Protein AF-D3ZJ54-F1 (afdb_monomer)

Mean predicted aligned error: 16.45 Å

pLDDT: mean 77.22, std 11.95, range [44.47, 91.12]

Structure (mmCIF, N/CA/C/O backbone):
data_AF-D3ZJ54-F1
#
_entry.id   AF-D3ZJ54-F1
#
loop_
_atom_site.group_PDB
_atom_site.id
_atom_site.type_symbol
_atom_site.label_atom_id
_atom_site.label_alt_id
_atom_site.label_comp_id
_atom_site.label_asym_id
_atom_site.label_entity_id
_atom_site.label_seq_id
_atom_site.pdbx_PDB_ins_code
_atom_site.Cartn_x
_atom_site.Cartn_y
_atom_site.Cartn_z
_atom_site.occupancy
_atom_site.B_iso_or_equiv
_atom_site.auth_seq_id
_atom_site.auth_comp_id
_atom_site.auth_asym_id
_atom_site.auth_atom_id
_atom_site.pdbx_PDB_model_num
ATOM 1 N N . MET A 1 1 ? 32.227 6.059 11.167 1.00 63.06 1 MET A N 1
ATOM 2 C CA . MET A 1 1 ? 30.942 6.518 10.581 1.00 63.06 1 MET A CA 1
ATOM 3 C C . MET A 1 1 ? 31.096 7.820 9.792 1.00 63.06 1 MET A C 1
ATOM 5 O O . MET A 1 1 ? 30.804 7.790 8.604 1.00 63.06 1 MET A O 1
ATOM 9 N N . LEU A 1 2 ? 31.598 8.919 10.380 1.00 60.12 2 LEU A N 1
ATOM 10 C CA . LEU A 1 2 ? 31.745 10.217 9.684 1.00 60.12 2 LEU A CA 1
ATOM 11 C C . L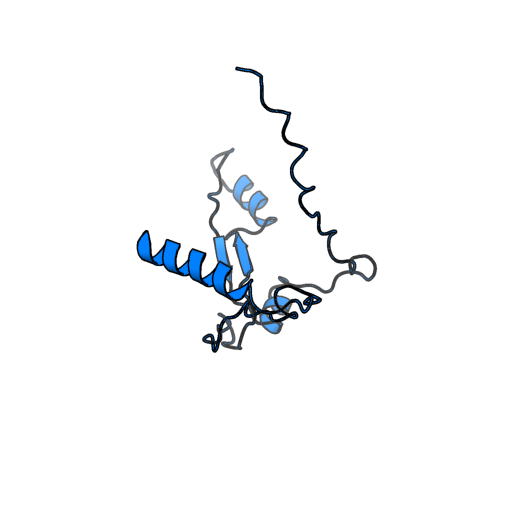EU A 1 2 ? 32.619 10.144 8.418 1.00 60.12 2 LEU A C 1
ATOM 13 O O . LEU A 1 2 ? 32.162 10.539 7.353 1.00 60.12 2 LEU A O 1
ATOM 17 N N . TYR A 1 3 ? 33.786 9.496 8.494 1.00 63.41 3 TYR A N 1
ATOM 18 C CA . TYR A 1 3 ? 34.668 9.292 7.333 1.00 63.41 3 TYR A CA 1
ATOM 19 C C . TYR A 1 3 ? 34.001 8.540 6.165 1.00 63.41 3 TYR A C 1
ATOM 21 O O . TYR A 1 3 ? 34.267 8.832 5.004 1.00 63.41 3 TYR A O 1
ATOM 29 N N . PHE A 1 4 ? 33.107 7.584 6.447 1.00 62.91 4 PHE A N 1
ATOM 30 C CA . PHE A 1 4 ? 32.416 6.812 5.407 1.00 62.91 4 PHE A CA 1
ATOM 31 C C . PHE A 1 4 ? 31.313 7.645 4.735 1.00 62.91 4 PHE A C 1
ATOM 33 O O . PHE A 1 4 ? 31.166 7.619 3.514 1.00 62.91 4 PHE A O 1
ATOM 40 N N . LEU A 1 5 ? 30.579 8.445 5.518 1.00 52.94 5 LEU A N 1
ATOM 41 C CA . LEU A 1 5 ? 29.605 9.406 4.996 1.00 52.94 5 LEU A CA 1
ATOM 42 C C . LEU A 1 5 ? 30.281 10.498 4.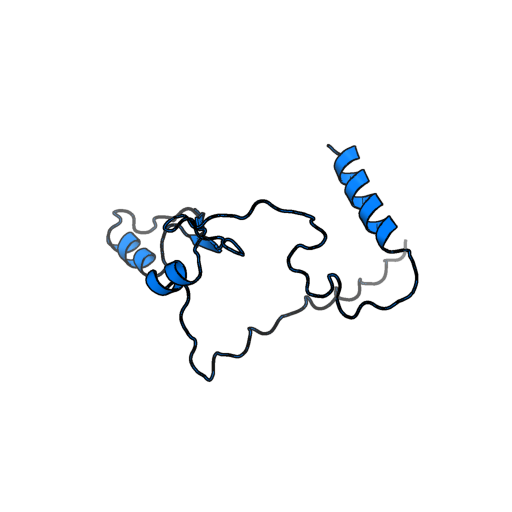157 1.00 52.94 5 LEU A C 1
ATOM 44 O O . LEU A 1 5 ? 29.837 10.747 3.036 1.00 52.94 5 LEU A O 1
ATOM 48 N N . GLU A 1 6 ? 31.385 11.077 4.629 1.00 57.53 6 GLU A N 1
ATOM 49 C CA . GLU A 1 6 ? 32.166 12.063 3.872 1.00 57.53 6 GLU A CA 1
ATOM 50 C C . GLU A 1 6 ? 32.745 11.474 2.586 1.00 57.53 6 GLU A C 1
ATOM 52 O O . GLU A 1 6 ? 32.626 12.092 1.530 1.00 57.53 6 GLU A O 1
ATOM 57 N N . TYR A 1 7 ? 33.284 10.250 2.623 1.00 55.19 7 TYR A N 1
ATOM 58 C CA . TYR A 1 7 ? 33.781 9.566 1.426 1.00 55.19 7 TYR A CA 1
ATOM 59 C C . TYR A 1 7 ? 32.670 9.350 0.387 1.00 55.19 7 TYR A C 1
ATOM 61 O O . TYR A 1 7 ? 32.899 9.531 -0.810 1.00 55.19 7 TYR A O 1
ATOM 69 N N . THR A 1 8 ? 31.438 9.035 0.811 1.00 53.47 8 THR A N 1
ATOM 70 C CA . THR A 1 8 ? 30.292 8.943 -0.116 1.00 53.47 8 THR A CA 1
ATOM 71 C C . THR A 1 8 ? 29.790 10.301 -0.612 1.00 53.47 8 THR A C 1
ATOM 73 O O . THR A 1 8 ? 29.325 10.383 -1.749 1.00 53.47 8 THR A O 1
ATOM 76 N N . PHE A 1 9 ? 29.896 11.370 0.187 1.00 52.53 9 PHE A N 1
ATOM 77 C CA . PHE A 1 9 ? 29.544 12.731 -0.231 1.00 52.53 9 PHE A CA 1
ATOM 78 C C . PHE A 1 9 ? 30.550 13.266 -1.261 1.00 52.53 9 PHE A C 1
ATOM 80 O O . PHE A 1 9 ? 30.159 13.675 -2.354 1.00 52.53 9 PHE A O 1
ATOM 87 N N . LYS A 1 10 ? 31.849 13.131 -0.971 1.00 50.41 10 LYS A N 1
ATOM 88 C CA . LYS A 1 10 ? 32.961 13.612 -1.804 1.00 50.41 10 LYS A CA 1
ATOM 89 C C . LYS A 1 10 ? 33.088 12.840 -3.127 1.00 50.41 10 LYS A C 1
ATOM 91 O O . LYS A 1 10 ? 33.295 13.446 -4.175 1.00 50.41 10 LYS A O 1
ATOM 96 N N . ASN A 1 11 ? 32.840 11.523 -3.135 1.00 48.97 11 ASN A N 1
ATOM 97 C CA . ASN A 1 11 ? 32.781 10.741 -4.385 1.00 48.97 11 ASN A CA 1
ATOM 98 C C . ASN A 1 11 ? 31.603 11.127 -5.297 1.00 48.97 11 ASN A C 1
ATOM 100 O O . ASN A 1 11 ? 31.685 10.985 -6.518 1.00 48.97 11 ASN A O 1
ATOM 104 N N . LYS A 1 12 ? 30.498 11.623 -4.727 1.00 50.62 12 LYS A N 1
ATOM 105 C CA . LYS A 1 12 ? 29.320 12.050 -5.493 1.00 50.62 12 LYS A CA 1
ATOM 106 C C . LYS A 1 12 ? 29.567 13.359 -6.243 1.00 50.62 12 LYS A C 1
ATOM 108 O O . LYS A 1 12 ? 29.036 13.524 -7.340 1.00 50.62 12 LYS A O 1
ATOM 113 N N . GLU A 1 13 ? 30.371 14.255 -5.670 1.00 44.47 13 GLU A N 1
ATOM 114 C CA . GLU A 1 13 ? 30.822 15.486 -6.329 1.00 44.47 13 GLU A CA 1
ATOM 115 C C . GLU A 1 13 ? 31.857 15.202 -7.425 1.00 44.47 13 GLU A C 1
ATOM 117 O O . GLU A 1 13 ? 31.758 15.783 -8.508 1.00 44.47 13 GLU A O 1
ATOM 122 N N . PHE A 1 14 ? 32.773 14.246 -7.208 1.00 44.66 14 PHE A N 1
ATOM 123 C CA . PHE A 1 14 ? 33.806 13.878 -8.189 1.00 44.66 14 PHE A CA 1
ATOM 124 C C . PHE A 1 14 ? 33.219 13.373 -9.522 1.00 44.66 14 PHE A C 1
ATOM 126 O O . PHE A 1 14 ? 33.718 13.708 -10.592 1.00 44.66 14 PHE A O 1
ATOM 133 N N . TRP A 1 15 ? 32.088 12.656 -9.493 1.00 47.12 15 TRP A N 1
ATOM 134 C CA . TRP A 1 15 ? 31.377 12.223 -10.710 1.00 47.12 15 TRP A CA 1
ATOM 135 C C . TRP A 1 15 ? 30.536 13.328 -11.381 1.00 47.12 15 TRP A C 1
ATOM 137 O O . TRP A 1 15 ? 29.871 13.061 -12.386 1.00 47.12 15 TRP A O 1
ATOM 147 N N . SER A 1 16 ? 30.532 14.558 -10.850 1.00 53.41 16 SER A N 1
ATOM 148 C CA . SER A 1 16 ? 29.821 15.698 -11.449 1.00 53.41 16 SER A CA 1
ATOM 149 C C . SER A 1 16 ? 30.701 16.613 -12.310 1.00 53.41 16 SER A C 1
ATOM 151 O O . SER A 1 16 ? 30.158 17.342 -13.134 1.00 53.41 16 SER A O 1
ATOM 153 N N . LEU A 1 17 ? 32.034 16.542 -12.185 1.00 53.50 17 LEU A N 1
ATOM 154 C CA . LEU A 1 17 ? 32.968 17.471 -12.847 1.00 53.50 17 LEU A CA 1
ATOM 155 C C . LEU A 1 17 ? 33.542 16.972 -14.190 1.00 53.50 17 LEU A C 1
ATOM 157 O O . LEU A 1 17 ? 34.416 17.613 -14.767 1.00 53.50 17 LEU A O 1
ATOM 161 N N . GLY A 1 18 ? 33.057 15.850 -14.728 1.00 55.97 18 GLY A N 1
ATOM 162 C CA . GLY A 1 18 ? 33.571 15.266 -15.972 1.00 55.97 18 GLY A CA 1
ATOM 163 C C . GLY A 1 18 ? 32.720 15.577 -17.208 1.00 55.97 18 GLY A C 1
ATOM 164 O O . GLY A 1 18 ? 31.738 14.883 -17.458 1.00 55.97 18 GLY A O 1
ATOM 165 N N . SER A 1 19 ? 33.170 16.533 -18.027 1.00 56.00 19 SER A N 1
ATOM 166 C CA . SER A 1 19 ? 32.729 16.848 -19.405 1.00 56.00 19 SER A CA 1
ATOM 167 C C . SER A 1 19 ? 31.296 17.386 -19.587 1.00 56.00 19 SER A C 1
ATOM 169 O O . SER A 1 19 ? 30.298 16.794 -19.182 1.00 56.00 19 SER A O 1
ATOM 171 N N . ASN A 1 20 ? 31.203 18.535 -20.253 1.00 61.66 20 ASN A N 1
ATOM 172 C CA . ASN A 1 20 ? 30.017 19.374 -20.412 1.00 61.66 20 ASN A CA 1
ATOM 173 C C . ASN A 1 20 ? 28.994 18.809 -21.430 1.00 61.66 20 ASN A C 1
ATOM 175 O O . ASN A 1 20 ? 28.608 19.491 -22.373 1.00 61.66 20 ASN A O 1
ATOM 179 N N . MET A 1 21 ? 28.561 17.552 -21.277 1.00 73.06 21 MET A N 1
ATOM 180 C CA . MET A 1 21 ? 27.422 16.997 -22.020 1.00 73.06 21 MET A CA 1
ATOM 181 C C . MET A 1 21 ? 26.180 16.998 -21.134 1.00 73.06 21 MET A C 1
ATOM 183 O O . MET A 1 21 ? 26.082 16.267 -20.143 1.00 73.06 21 MET A O 1
ATOM 187 N N . THR A 1 22 ? 25.199 17.820 -21.504 1.00 74.56 22 THR A N 1
ATOM 188 C CA . THR A 1 22 ? 23.928 17.899 -20.787 1.00 74.56 22 THR A CA 1
ATOM 189 C C . THR A 1 22 ? 23.192 16.563 -20.890 1.00 74.56 22 THR A C 1
ATOM 191 O O . THR A 1 22 ? 22.802 16.082 -21.953 1.00 74.56 22 THR A O 1
ATOM 194 N N . LYS A 1 23 ? 22.988 15.913 -19.745 1.00 71.62 23 LYS A N 1
ATOM 195 C CA . LYS A 1 23 ? 22.151 14.714 -19.676 1.00 71.62 23 LYS A CA 1
ATOM 196 C C . LYS A 1 23 ? 20.693 15.155 -19.636 1.00 71.62 23 LYS A C 1
ATOM 198 O O . LYS A 1 23 ? 20.294 15.859 -18.712 1.00 71.62 23 LYS A O 1
ATOM 203 N N . LYS A 1 24 ? 19.864 14.658 -20.565 1.00 79.75 24 LYS A N 1
ATOM 204 C CA . LYS A 1 24 ? 18.408 14.921 -20.589 1.00 79.75 24 LYS A CA 1
ATOM 205 C C . LYS A 1 24 ? 17.747 14.657 -19.226 1.00 79.75 24 LYS A C 1
ATOM 207 O O . LYS A 1 24 ? 16.759 15.307 -18.895 1.00 79.75 24 LYS A O 1
ATOM 212 N N . ARG A 1 25 ? 18.240 13.673 -18.447 1.00 78.31 25 ARG A N 1
ATOM 213 C CA . ARG A 1 25 ? 17.707 13.279 -17.123 1.00 78.31 25 ARG A CA 1
ATOM 214 C C . ARG A 1 25 ? 18.808 12.719 -16.208 1.00 78.31 25 ARG A C 1
ATOM 216 O O . ARG A 1 25 ? 19.587 11.882 -16.646 1.00 78.31 25 ARG A O 1
ATOM 223 N N . LYS A 1 26 ? 18.784 13.070 -14.912 1.00 78.75 26 LYS A N 1
ATOM 224 C CA . LYS A 1 26 ? 19.791 12.715 -13.875 1.00 78.75 26 LYS A CA 1
ATOM 225 C C . LYS A 1 26 ? 20.259 11.246 -13.854 1.00 78.75 26 LYS A C 1
ATOM 227 O O . LYS A 1 26 ? 21.419 10.999 -13.566 1.00 78.75 26 LYS A O 1
ATOM 232 N N . ASN A 1 27 ? 19.386 10.284 -14.169 1.00 79.56 27 ASN A N 1
ATOM 233 C CA . ASN A 1 27 ? 19.699 8.843 -14.171 1.00 79.56 27 ASN A CA 1
ATOM 234 C C . ASN A 1 27 ? 19.393 8.144 -15.514 1.00 79.56 27 ASN A C 1
ATOM 236 O O . ASN A 1 27 ? 19.238 6.926 -15.526 1.00 79.56 27 ASN A O 1
ATOM 240 N N . ASN A 1 28 ? 19.220 8.875 -16.625 1.00 79.50 28 ASN A N 1
ATOM 241 C CA . ASN A 1 28 ? 18.845 8.308 -17.939 1.00 79.50 28 ASN A CA 1
ATOM 242 C C . ASN A 1 28 ? 17.640 7.343 -17.887 1.00 79.50 28 ASN A C 1
ATOM 244 O O . ASN A 1 28 ? 17.624 6.310 -18.544 1.00 79.50 28 ASN A O 1
ATOM 248 N N . SER A 1 29 ? 16.642 7.645 -17.050 1.00 76.88 29 SER A N 1
ATOM 249 C CA . SER A 1 29 ? 15.471 6.781 -16.801 1.00 76.88 29 SER A CA 1
ATOM 250 C C . SER A 1 29 ? 15.770 5.415 -16.148 1.00 76.88 29 SER A C 1
ATOM 252 O O . SER A 1 29 ? 14.848 4.630 -15.936 1.00 76.88 29 SER A O 1
ATOM 254 N N . ARG A 1 30 ? 17.016 5.125 -15.743 1.00 81.81 30 ARG A N 1
ATOM 255 C CA . ARG A 1 30 ? 17.378 3.875 -15.056 1.00 81.81 30 ARG A CA 1
ATOM 256 C C . ARG A 1 30 ? 16.853 3.863 -13.617 1.00 81.81 30 ARG A C 1
ATOM 258 O O . ARG A 1 30 ? 17.276 4.658 -12.775 1.00 81.81 30 ARG A O 1
ATOM 265 N N . ALA A 1 31 ?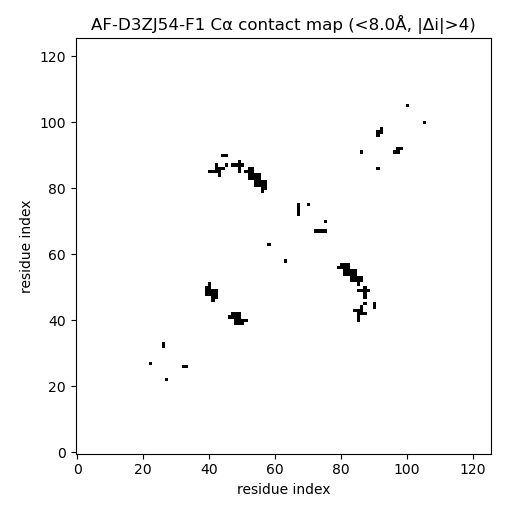 15.997 2.890 -13.298 1.00 78.12 31 ALA A N 1
ATOM 266 C CA . ALA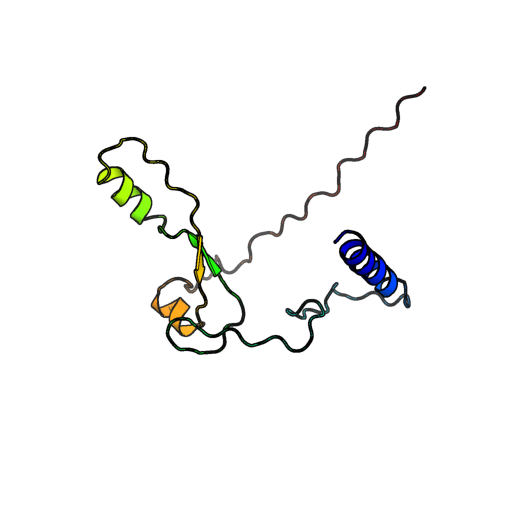 A 1 31 ? 15.397 2.737 -11.966 1.00 78.12 31 ALA A CA 1
ATOM 267 C C . ALA A 1 31 ? 16.415 2.415 -10.852 1.00 78.12 31 ALA A C 1
ATOM 269 O O . ALA A 1 31 ? 16.174 2.747 -9.694 1.00 78.12 31 ALA A O 1
ATOM 270 N N . LYS A 1 32 ? 17.564 1.818 -11.200 1.00 82.50 32 LYS A N 1
ATOM 271 C CA . LYS A 1 32 ? 18.611 1.403 -10.251 1.00 82.50 32 LYS A CA 1
ATOM 272 C C . LYS A 1 32 ? 19.435 2.553 -9.652 1.00 82.50 32 LYS A C 1
ATOM 274 O O . LYS A 1 32 ? 20.217 2.289 -8.756 1.00 82.50 32 LYS A O 1
ATOM 279 N N . LYS A 1 33 ? 19.307 3.804 -10.124 1.00 82.56 33 LYS A N 1
ATOM 280 C CA . LYS A 1 33 ? 20.033 4.977 -9.572 1.00 82.56 33 LYS A CA 1
ATOM 281 C C . LYS A 1 33 ? 21.557 4.764 -9.403 1.00 82.56 33 LYS A C 1
ATOM 283 O O . LYS A 1 33 ? 22.118 5.134 -8.381 1.00 82.56 33 LYS A O 1
ATOM 288 N N . GLY A 1 34 ? 22.213 4.143 -10.386 1.00 81.75 34 GLY A N 1
ATOM 289 C CA . GLY A 1 34 ? 23.657 3.857 -10.336 1.00 81.75 34 GLY A CA 1
ATOM 290 C C . GLY A 1 34 ? 24.048 2.544 -9.644 1.00 81.75 34 GLY A C 1
ATOM 291 O O . GLY A 1 34 ? 25.216 2.188 -9.661 1.00 81.75 34 GLY A O 1
ATOM 292 N N . LEU A 1 35 ? 23.096 1.779 -9.102 1.00 81.75 35 LEU A N 1
ATOM 293 C CA . LEU A 1 35 ? 23.375 0.459 -8.527 1.00 81.75 35 LEU A CA 1
ATOM 294 C C . LEU A 1 35 ? 23.641 -0.591 -9.623 1.00 81.75 35 LEU A C 1
ATOM 296 O O . LEU A 1 35 ? 22.992 -0.573 -10.681 1.00 81.75 35 LEU A O 1
ATOM 300 N N . GLY A 1 36 ? 24.566 -1.518 -9.351 1.00 86.75 36 GLY A N 1
ATOM 301 C CA . GLY A 1 36 ? 24.938 -2.650 -10.210 1.00 86.75 36 GLY A CA 1
ATOM 302 C C . GLY A 1 36 ? 23.899 -3.783 -10.244 1.00 86.75 36 GLY A C 1
ATOM 303 O O . GLY A 1 36 ? 22.699 -3.560 -10.467 1.00 86.75 36 GLY A O 1
ATOM 304 N N . HIS A 1 37 ? 24.348 -5.027 -10.068 1.00 86.19 37 HIS A N 1
ATOM 305 C CA . HIS A 1 37 ? 23.442 -6.147 -9.818 1.00 86.19 37 HIS A CA 1
ATOM 306 C C . HIS A 1 37 ? 22.861 -6.005 -8.404 1.00 86.19 37 HIS A C 1
ATOM 308 O O . HIS A 1 37 ? 23.595 -5.850 -7.438 1.00 86.19 37 HIS A O 1
ATOM 314 N N . VAL A 1 38 ? 21.535 -6.049 -8.282 1.00 82.38 38 VAL A N 1
ATOM 315 C CA . VAL A 1 38 ? 20.825 -6.057 -6.993 1.00 82.38 38 VAL A CA 1
ATOM 316 C C . VAL A 1 38 ? 20.063 -7.373 -6.917 1.00 82.38 38 VAL A C 1
ATOM 318 O O . VAL A 1 38 ? 19.526 -7.800 -7.942 1.00 82.38 38 VAL A O 1
ATOM 321 N N . GLN A 1 39 ? 20.054 -8.034 -5.759 1.00 81.38 39 GLN A N 1
ATOM 322 C CA . GLN A 1 39 ? 19.300 -9.275 -5.580 1.00 81.38 39 GLN A CA 1
ATOM 323 C C . GLN A 1 39 ? 17.811 -9.033 -5.882 1.00 81.38 39 GLN A C 1
ATOM 325 O O . GLN A 1 39 ? 17.245 -8.043 -5.403 1.00 81.38 39 GLN A O 1
ATOM 330 N N . PRO A 1 40 ? 17.173 -9.885 -6.705 1.00 84.00 40 PRO A N 1
ATOM 331 C CA . PRO A 1 40 ? 15.763 -9.728 -7.011 1.00 84.00 40 PRO A CA 1
ATOM 332 C C . PRO A 1 40 ? 14.938 -10.017 -5.761 1.00 84.00 40 PRO A C 1
ATOM 334 O O . PRO A 1 40 ? 15.083 -11.057 -5.122 1.00 84.00 40 PRO A O 1
ATOM 337 N N . ILE A 1 41 ? 14.037 -9.098 -5.437 1.00 86.62 41 ILE A N 1
ATOM 338 C CA . ILE A 1 41 ? 13.093 -9.283 -4.343 1.00 86.62 41 ILE A CA 1
ATOM 339 C C . ILE A 1 41 ? 11.965 -10.189 -4.833 1.00 86.62 41 ILE A C 1
ATOM 341 O O . ILE A 1 41 ? 11.453 -10.005 -5.941 1.00 86.62 41 ILE A O 1
ATOM 345 N N . ARG A 1 42 ? 11.582 -11.171 -4.016 1.00 87.81 42 ARG A N 1
ATOM 346 C CA . ARG A 1 42 ? 10.512 -12.119 -4.333 1.00 87.81 42 ARG A CA 1
ATOM 347 C C . ARG A 1 42 ? 9.187 -11.687 -3.711 1.00 87.81 42 ARG A C 1
ATOM 349 O O . ARG A 1 42 ? 9.160 -11.048 -2.662 1.00 87.81 42 ARG A O 1
ATOM 356 N N . CYS A 1 43 ? 8.088 -12.024 -4.377 1.00 90.81 43 CYS A N 1
ATOM 357 C CA . CYS A 1 43 ? 6.747 -11.809 -3.853 1.00 90.81 43 CYS A CA 1
ATOM 358 C C . CYS A 1 43 ? 6.497 -12.705 -2.635 1.00 90.81 43 CYS A C 1
ATOM 360 O O . CYS A 1 43 ? 6.877 -13.873 -2.666 1.00 90.81 43 CYS A O 1
ATOM 362 N N . THR A 1 44 ? 5.810 -12.186 -1.614 1.00 86.75 44 THR A N 1
ATOM 363 C CA . THR A 1 44 ? 5.459 -12.937 -0.393 1.00 86.75 44 THR A CA 1
ATOM 364 C C . THR A 1 44 ? 4.584 -14.160 -0.663 1.00 86.75 44 THR A C 1
ATOM 366 O O . THR A 1 44 ? 4.682 -15.137 0.064 1.00 86.75 44 THR A O 1
ATOM 369 N N . ASN A 1 45 ? 3.753 -14.122 -1.710 1.00 87.12 45 ASN A N 1
ATOM 370 C CA . ASN A 1 45 ? 2.749 -15.161 -1.954 1.00 87.12 45 ASN A CA 1
ATOM 371 C C . ASN A 1 45 ? 3.191 -16.147 -3.046 1.00 87.12 45 ASN A C 1
ATOM 373 O O . ASN A 1 45 ? 3.068 -17.352 -2.882 1.00 87.12 45 ASN A O 1
ATOM 377 N N . CYS A 1 46 ? 3.707 -15.638 -4.172 1.00 90.75 46 CYS A N 1
ATOM 378 C CA . CYS A 1 46 ? 4.002 -16.455 -5.359 1.00 90.75 46 CYS A CA 1
ATOM 379 C C . CYS A 1 46 ? 5.500 -16.588 -5.675 1.00 90.75 46 CYS A C 1
ATOM 381 O O . CYS A 1 46 ? 5.844 -17.129 -6.721 1.00 90.75 46 CYS A O 1
ATOM 383 N N . ALA A 1 47 ? 6.395 -16.004 -4.868 1.00 86.81 47 ALA A N 1
ATOM 384 C CA . ALA A 1 47 ? 7.848 -15.985 -5.097 1.00 86.81 47 ALA A CA 1
ATOM 385 C C . ALA A 1 47 ? 8.327 -15.411 -6.459 1.00 86.81 47 ALA A C 1
ATOM 387 O O . ALA A 1 47 ? 9.508 -15.499 -6.813 1.00 86.81 47 ALA A O 1
ATOM 388 N N . GLN A 1 48 ? 7.449 -14.760 -7.228 1.00 88.06 48 GLN A N 1
ATOM 389 C CA . GLN A 1 48 ? 7.815 -14.068 -8.468 1.00 88.06 48 GLN A CA 1
ATOM 390 C C . GLN A 1 48 ? 8.697 -12.844 -8.189 1.00 88.06 48 GLN A C 1
ATOM 392 O O . GLN A 1 48 ? 8.605 -12.238 -7.123 1.00 88.06 48 GLN A O 1
ATOM 397 N N . CYS A 1 49 ? 9.538 -12.456 -9.150 1.00 87.00 49 CYS A N 1
ATOM 398 C CA . CYS A 1 49 ? 10.364 -11.253 -9.038 1.00 87.00 49 CYS A CA 1
ATOM 399 C C . CYS A 1 49 ? 9.494 -9.984 -9.011 1.00 87.00 49 CYS A C 1
ATOM 401 O O . CYS A 1 49 ? 8.661 -9.773 -9.890 1.00 87.00 49 CYS A O 1
ATOM 403 N N . VAL A 1 50 ? 9.722 -9.117 -8.024 1.00 86.19 50 VAL A N 1
ATOM 404 C CA . VAL A 1 50 ? 8.962 -7.879 -7.807 1.00 86.19 50 VAL A CA 1
ATOM 405 C C . VAL A 1 50 ? 9.861 -6.661 -8.038 1.00 86.19 50 VAL A C 1
ATOM 407 O O . VAL A 1 50 ? 10.974 -6.615 -7.511 1.00 86.19 50 VAL A O 1
ATOM 410 N N . PRO A 1 51 ? 9.407 -5.636 -8.788 1.00 75.19 51 PRO A N 1
ATOM 411 C CA . PRO A 1 51 ? 10.247 -4.485 -9.106 1.00 75.19 51 PRO A CA 1
ATOM 412 C C . PRO A 1 51 ? 10.463 -3.535 -7.918 1.00 75.19 51 PRO A C 1
ATOM 414 O O . PRO A 1 51 ? 11.530 -2.927 -7.826 1.00 75.19 51 PRO A O 1
ATOM 417 N N . LYS A 1 52 ? 9.455 -3.345 -7.046 1.00 75.75 52 LYS A N 1
ATOM 418 C CA . LYS A 1 52 ? 9.463 -2.379 -5.926 1.00 75.75 52 LYS A CA 1
ATOM 419 C C . LYS A 1 52 ? 8.524 -2.818 -4.796 1.00 75.75 52 LYS A C 1
ATOM 421 O O . LYS A 1 52 ? 7.498 -3.433 -5.058 1.00 75.75 52 LYS A O 1
ATOM 426 N N . PHE A 1 53 ? 8.863 -2.472 -3.556 1.00 80.19 53 PHE A N 1
ATOM 427 C CA . PHE A 1 53 ? 8.003 -2.682 -2.388 1.00 80.19 53 PHE A CA 1
ATOM 428 C C . PHE A 1 53 ? 6.972 -1.562 -2.240 1.00 80.19 53 PHE A C 1
ATOM 430 O O . PHE A 1 53 ? 7.216 -0.428 -2.657 1.00 80.19 53 PHE A O 1
ATOM 437 N N . ILE A 1 54 ? 5.843 -1.882 -1.612 1.00 82.81 54 ILE A N 1
ATOM 438 C CA . ILE A 1 54 ? 4.830 -0.907 -1.211 1.00 82.81 54 ILE A CA 1
ATOM 439 C C . ILE A 1 54 ? 4.794 -0.903 0.316 1.00 82.81 54 ILE A C 1
ATOM 441 O O . ILE A 1 54 ? 4.733 -1.961 0.941 1.00 82.81 54 ILE A O 1
ATOM 445 N N . ILE A 1 55 ? 4.851 0.286 0.913 1.00 85.56 55 ILE A N 1
ATOM 446 C CA . ILE A 1 55 ? 4.631 0.464 2.348 1.00 85.56 55 ILE A CA 1
ATOM 447 C C . ILE A 1 55 ? 3.159 0.810 2.532 1.00 85.56 55 ILE A C 1
ATOM 449 O O . ILE A 1 55 ? 2.665 1.747 1.905 1.00 85.56 55 ILE A O 1
ATOM 453 N N . ARG A 1 56 ? 2.463 0.038 3.363 1.00 82.31 56 ARG A N 1
ATOM 454 C CA . ARG A 1 56 ? 1.067 0.288 3.739 1.00 82.31 56 ARG A CA 1
ATOM 455 C C . ARG A 1 56 ? 0.947 0.256 5.250 1.00 82.31 56 ARG A C 1
ATOM 457 O O . ARG A 1 56 ? 1.769 -0.373 5.911 1.00 82.31 56 ARG A O 1
ATOM 464 N N . ASN A 1 57 ? -0.070 0.917 5.779 1.00 83.62 57 ASN A N 1
ATOM 465 C CA . ASN A 1 57 ? -0.460 0.712 7.169 1.00 83.62 57 ASN A CA 1
ATOM 466 C C . ASN A 1 57 ? -0.911 -0.745 7.356 1.00 83.62 57 ASN A C 1
ATOM 468 O O . ASN A 1 57 ? -1.388 -1.360 6.400 1.00 83.62 57 ASN A O 1
ATOM 472 N N . ILE A 1 58 ? -0.755 -1.289 8.568 1.00 86.44 58 ILE A N 1
ATOM 473 C CA . ILE A 1 58 ? -1.302 -2.616 8.914 1.00 86.44 58 ILE A CA 1
ATOM 474 C C . ILE A 1 58 ? -2.823 -2.632 8.720 1.00 86.44 58 ILE A C 1
ATOM 476 O O . ILE A 1 58 ? -3.376 -3.607 8.224 1.00 86.44 58 ILE A O 1
ATOM 480 N N . ILE A 1 59 ? -3.482 -1.534 9.088 1.00 86.81 59 ILE A N 1
ATOM 481 C CA . ILE A 1 59 ? -4.934 -1.383 9.028 1.00 86.81 59 ILE A CA 1
ATOM 482 C C . ILE A 1 59 ? -5.309 -0.575 7.785 1.00 86.81 59 ILE A C 1
ATOM 484 O O . ILE A 1 59 ? -4.727 0.480 7.510 1.00 86.81 59 ILE A O 1
ATOM 488 N N . GLU A 1 60 ? -6.274 -1.084 7.021 1.00 85.31 60 GLU A N 1
ATOM 489 C CA . GLU A 1 60 ? -6.850 -0.382 5.874 1.00 85.31 60 GLU A CA 1
ATOM 490 C C . GLU A 1 60 ? -7.832 0.705 6.335 1.00 85.31 60 GLU A C 1
ATOM 492 O O . GLU A 1 60 ? -8.472 0.574 7.372 1.00 85.31 60 GLU A O 1
ATOM 497 N N . ALA A 1 61 ? -7.983 1.778 5.551 1.00 84.06 61 ALA A N 1
ATOM 498 C CA . ALA A 1 61 ? -8.829 2.924 5.900 1.00 84.06 61 ALA A CA 1
ATOM 499 C C . ALA A 1 61 ? -10.296 2.558 6.197 1.00 84.06 61 ALA A C 1
ATOM 501 O O . ALA A 1 61 ? -10.923 3.223 7.015 1.00 84.06 61 ALA A O 1
ATOM 502 N N . ALA A 1 62 ? -10.829 1.509 5.560 1.00 84.25 62 ALA A N 1
ATOM 503 C CA . ALA A 1 62 ? -12.174 1.009 5.845 1.00 84.25 62 ALA A CA 1
ATOM 504 C C . ALA A 1 62 ? -12.273 0.429 7.266 1.00 84.25 62 ALA A C 1
ATOM 506 O O . ALA A 1 62 ? -13.156 0.816 8.023 1.00 84.25 62 ALA A O 1
ATOM 507 N N . ALA A 1 63 ? -11.292 -0.388 7.656 1.00 87.38 63 ALA A N 1
ATOM 508 C CA . ALA A 1 63 ? -11.248 -1.049 8.958 1.00 87.38 63 ALA A CA 1
ATOM 509 C C . ALA A 1 63 ? -10.957 -0.092 10.128 1.00 87.38 63 ALA A C 1
ATOM 511 O O . ALA A 1 63 ? -11.148 -0.464 11.280 1.00 87.38 63 ALA A O 1
ATOM 512 N N . VAL A 1 64 ? -10.503 1.142 9.866 1.00 88.31 64 VAL A N 1
ATOM 513 C CA . VAL A 1 64 ? -10.300 2.143 10.930 1.00 88.31 64 VAL A CA 1
ATOM 514 C C . VAL A 1 64 ? -11.614 2.444 11.656 1.00 88.31 64 VAL A C 1
ATOM 516 O O . VAL A 1 64 ? -11.593 2.584 12.874 1.00 88.31 64 VAL A O 1
ATOM 519 N N . ARG A 1 65 ? -12.739 2.509 10.925 1.00 84.81 65 ARG A N 1
ATOM 520 C CA . ARG A 1 65 ? -14.066 2.779 11.505 1.00 84.81 65 ARG A CA 1
ATOM 521 C C . ARG A 1 65 ? -14.575 1.591 12.317 1.00 84.81 65 ARG A C 1
ATOM 523 O O . ARG A 1 65 ? -14.955 1.769 13.469 1.00 84.81 65 ARG A O 1
ATOM 530 N N . ASP A 1 66 ? -14.456 0.390 11.758 1.00 88.00 66 ASP A N 1
ATOM 531 C CA . ASP A 1 66 ? -14.860 -0.849 12.433 1.00 88.00 66 ASP A CA 1
ATOM 532 C C . ASP A 1 66 ? -14.094 -1.043 13.752 1.00 88.00 66 ASP A C 1
ATOM 534 O O . ASP A 1 66 ? -14.664 -1.425 14.769 1.00 88.00 66 ASP A O 1
ATOM 538 N N . ILE A 1 67 ? -12.793 -0.729 13.759 1.00 86.62 67 ILE A N 1
ATOM 539 C CA . ILE A 1 67 ? -11.966 -0.813 14.968 1.00 86.62 67 ILE A CA 1
ATOM 540 C C . ILE A 1 67 ? -12.378 0.240 15.998 1.00 86.62 67 ILE A C 1
ATOM 542 O O . ILE A 1 67 ? -12.409 -0.083 17.181 1.00 86.62 67 ILE A O 1
ATOM 546 N N . SER A 1 68 ? -12.689 1.472 15.577 1.00 85.31 68 SER A N 1
ATOM 547 C CA . SER A 1 68 ? -13.138 2.512 16.511 1.00 85.31 68 SER A CA 1
ATOM 548 C C . SER A 1 68 ? -14.503 2.207 17.130 1.00 85.31 68 SER A C 1
ATOM 550 O O . SER A 1 68 ? -14.705 2.497 18.302 1.00 85.31 68 SER A O 1
ATOM 552 N N . GLU A 1 69 ? -15.418 1.589 16.381 1.00 86.94 69 GLU A N 1
ATOM 553 C CA . GLU A 1 69 ? -16.736 1.187 16.894 1.00 86.94 69 GLU A CA 1
ATOM 554 C C . GLU A 1 69 ? -16.647 -0.039 17.814 1.00 86.94 69 GLU A C 1
ATOM 556 O O . GLU A 1 69 ? -17.380 -0.136 18.795 1.00 86.94 69 GLU A O 1
ATOM 561 N N . ALA A 1 70 ? -15.734 -0.973 17.524 1.00 88.31 70 ALA A N 1
ATOM 562 C CA . ALA A 1 70 ? -15.512 -2.160 18.349 1.00 88.31 70 ALA A CA 1
ATOM 563 C C . ALA A 1 70 ? -14.630 -1.901 19.585 1.00 88.31 70 ALA A C 1
ATOM 565 O O . ALA A 1 70 ? -14.563 -2.747 20.482 1.00 88.31 70 ALA A O 1
ATOM 566 N N . SER A 1 71 ? -13.902 -0.782 19.641 1.00 85.56 71 SER A N 1
ATOM 567 C CA . SER A 1 71 ? -13.025 -0.473 20.769 1.00 85.56 71 SER A CA 1
ATOM 568 C C . SER A 1 71 ? -13.805 0.049 21.974 1.00 85.56 71 SER A C 1
ATOM 570 O O . SER A 1 71 ? -14.655 0.917 21.844 1.00 85.56 71 SER A O 1
ATOM 572 N N . VAL A 1 72 ? -13.446 -0.424 23.172 1.00 88.19 72 VAL A N 1
ATOM 573 C CA . VAL A 1 72 ? -14.008 0.063 24.451 1.00 88.19 72 VAL A CA 1
ATOM 574 C C . VAL A 1 72 ? -13.628 1.526 24.728 1.00 88.19 72 VAL A C 1
ATOM 576 O O . VAL A 1 72 ? -14.294 2.209 25.498 1.00 88.19 72 VAL A O 1
ATOM 579 N N . PHE A 1 73 ? -12.540 2.008 24.123 1.00 84.56 73 PHE A N 1
ATOM 580 C CA . PHE A 1 73 ? -12.063 3.379 24.277 1.00 84.56 73 PHE A CA 1
ATOM 581 C C . PHE A 1 73 ? -12.539 4.251 23.112 1.00 84.56 73 PHE A C 1
ATOM 583 O O . PHE A 1 73 ? -12.187 3.966 21.971 1.00 84.56 73 PHE A O 1
ATOM 590 N N . ASP A 1 74 ? -13.200 5.374 23.410 1.00 78.69 74 ASP A N 1
ATOM 591 C CA . ASP A 1 74 ? -13.682 6.335 22.398 1.00 78.69 74 ASP A CA 1
ATOM 592 C C . ASP A 1 74 ? -12.557 6.920 21.518 1.00 78.69 74 ASP A C 1
ATOM 594 O O . ASP A 1 74 ? -12.788 7.363 20.394 1.00 78.69 74 ASP A O 1
ATOM 598 N N . ALA A 1 75 ? -11.317 6.934 22.024 1.00 78.62 75 ALA A N 1
ATOM 599 C CA . ALA A 1 75 ? -10.154 7.508 21.352 1.00 78.62 75 ALA A CA 1
ATOM 600 C C . ALA A 1 75 ? -8.943 6.558 21.371 1.00 78.62 75 ALA A C 1
ATOM 602 O O . ALA A 1 75 ? -7.887 6.883 21.920 1.00 78.62 75 ALA A O 1
ATOM 603 N N . TYR A 1 76 ? -9.059 5.369 20.770 1.00 75.50 76 TYR A N 1
ATOM 604 C CA . TYR A 1 76 ? -7.881 4.524 20.558 1.00 75.50 76 TYR A CA 1
ATOM 605 C C . TYR A 1 76 ? -6.963 5.119 19.475 1.00 75.50 76 TYR A C 1
ATOM 607 O O . TYR A 1 76 ? -7.291 5.154 18.287 1.00 75.50 76 TYR A O 1
ATOM 615 N N . VAL A 1 77 ? -5.773 5.578 19.877 1.00 77.88 77 VAL A N 1
ATOM 616 C CA . VAL A 1 77 ? -4.762 6.080 18.938 1.00 77.88 77 VAL A CA 1
ATOM 617 C C . VAL A 1 77 ? -4.051 4.900 18.286 1.00 77.88 77 VAL A C 1
ATOM 619 O O . VAL A 1 77 ? -3.146 4.297 18.860 1.00 77.88 77 VAL A O 1
ATOM 622 N N . LEU A 1 78 ? -4.435 4.602 17.047 1.00 80.50 78 LEU A N 1
ATOM 623 C CA . LEU A 1 78 ? -3.756 3.611 16.221 1.00 80.50 78 LEU A CA 1
ATOM 624 C C . LEU A 1 78 ? -2.282 4.007 16.005 1.00 80.50 78 LEU A C 1
ATOM 626 O O . LEU A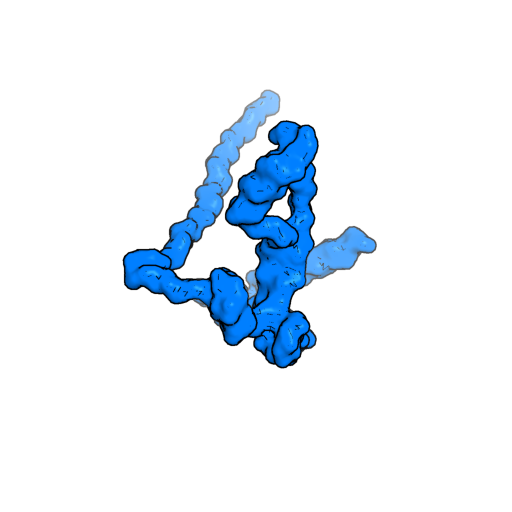 1 78 ? -2.014 5.047 15.388 1.00 80.50 78 LEU A O 1
ATOM 630 N N . PRO A 1 79 ? -1.302 3.200 16.462 1.00 81.81 79 PRO A N 1
ATOM 631 C CA . PRO A 1 79 ? 0.096 3.484 16.189 1.00 81.81 79 PRO A CA 1
ATOM 632 C C . PRO A 1 79 ? 0.343 3.423 14.678 1.00 81.81 79 PRO A C 1
ATOM 634 O O . PRO A 1 79 ? -0.236 2.603 13.963 1.00 81.81 79 PRO A O 1
ATOM 637 N N . LYS A 1 80 ? 1.237 4.283 14.179 1.00 80.62 80 LYS A N 1
ATOM 638 C CA . LYS A 1 80 ? 1.659 4.309 12.768 1.00 80.62 80 LYS A CA 1
ATOM 639 C C . LYS A 1 80 ? 2.533 3.089 12.455 1.00 80.62 80 LYS A C 1
ATOM 641 O O . LYS A 1 80 ? 3.743 3.206 12.275 1.00 80.62 80 LYS A O 1
ATOM 646 N N . LEU A 1 81 ? 1.927 1.906 12.446 1.00 84.75 81 LEU A N 1
ATOM 647 C CA . LEU A 1 81 ? 2.583 0.657 12.103 1.00 84.75 81 LEU A CA 1
ATOM 648 C C . LEU A 1 81 ? 2.425 0.393 10.611 1.00 84.75 81 LEU A C 1
ATOM 650 O O . LEU A 1 81 ? 1.318 0.373 10.067 1.00 84.75 81 LEU A O 1
ATOM 654 N N . PHE A 1 82 ? 3.560 0.167 9.961 1.00 86.94 82 PHE A N 1
ATOM 655 C CA . PHE A 1 82 ? 3.634 -0.064 8.531 1.00 86.94 82 PHE A CA 1
ATOM 656 C C . PHE A 1 82 ? 4.112 -1.482 8.233 1.00 86.94 82 PHE A C 1
ATOM 658 O O . PHE A 1 82 ? 5.108 -1.938 8.794 1.00 86.94 82 PHE A O 1
ATOM 665 N N . VAL A 1 83 ? 3.465 -2.141 7.274 1.00 87.38 83 VAL A N 1
ATOM 666 C CA . VAL A 1 83 ? 3.943 -3.391 6.679 1.00 87.38 83 VAL A CA 1
ATOM 667 C C . VAL A 1 83 ? 4.662 -3.080 5.374 1.00 87.38 83 VAL A C 1
ATOM 669 O O . VAL A 1 83 ? 4.176 -2.318 4.532 1.00 87.38 83 VAL A O 1
ATOM 672 N N . LYS A 1 84 ? 5.825 -3.707 5.181 1.00 86.25 84 LYS A N 1
ATOM 673 C CA . LYS A 1 84 ? 6.513 -3.735 3.888 1.00 86.25 84 LYS A CA 1
ATOM 674 C C . LYS A 1 84 ? 5.995 -4.930 3.097 1.00 86.25 84 LYS A C 1
ATOM 676 O O . LYS A 1 84 ? 6.329 -6.066 3.413 1.00 86.25 84 LYS A O 1
ATOM 681 N N . LEU A 1 85 ? 5.190 -4.673 2.071 1.00 86.19 85 LEU A N 1
ATOM 682 C CA . LEU A 1 85 ? 4.628 -5.722 1.225 1.00 86.19 85 LEU A CA 1
ATOM 683 C C . LEU A 1 85 ? 5.379 -5.797 -0.107 1.00 86.19 85 LEU A C 1
ATOM 685 O O . LEU A 1 85 ? 5.627 -4.784 -0.773 1.00 86.19 85 LEU A O 1
ATOM 689 N N . HIS A 1 86 ? 5.708 -7.026 -0.505 1.00 89.19 86 HIS A N 1
ATOM 690 C CA . HIS A 1 86 ? 6.306 -7.352 -1.795 1.00 89.19 86 HIS A CA 1
ATOM 691 C C . HIS A 1 86 ? 5.290 -8.132 -2.629 1.00 89.19 86 HIS A C 1
ATOM 693 O O . HIS A 1 86 ? 5.214 -9.356 -2.553 1.00 89.19 86 HIS A O 1
ATOM 699 N N . TYR A 1 87 ? 4.502 -7.428 -3.439 1.00 89.25 87 TYR A N 1
ATOM 700 C CA . TYR A 1 87 ? 3.547 -8.058 -4.349 1.00 89.25 87 TYR A CA 1
ATOM 701 C C . TYR A 1 87 ? 4.049 -8.033 -5.7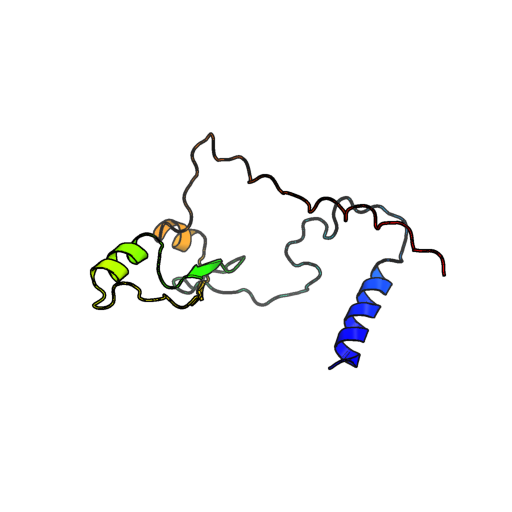85 1.00 89.25 87 TYR A C 1
ATOM 703 O O . TYR A 1 87 ? 4.497 -6.997 -6.274 1.00 89.25 87 TYR A O 1
ATOM 711 N N . CYS A 1 88 ? 3.932 -9.161 -6.486 1.00 89.44 88 CYS A N 1
ATOM 712 C CA . CYS A 1 88 ? 3.970 -9.150 -7.943 1.00 89.44 88 CYS A CA 1
ATOM 713 C C . CYS A 1 88 ? 2.683 -8.523 -8.498 1.00 89.44 88 CYS A C 1
ATOM 715 O O . CYS A 1 88 ? 1.704 -8.323 -7.776 1.00 89.44 88 CYS A O 1
ATOM 717 N N . VAL A 1 89 ? 2.691 -8.206 -9.794 1.00 86.00 89 VAL A N 1
ATOM 718 C CA . VAL A 1 89 ? 1.563 -7.538 -10.462 1.00 86.00 89 VAL A CA 1
ATOM 719 C C . VAL A 1 89 ? 0.277 -8.363 -10.335 1.00 86.00 89 VAL A C 1
ATOM 721 O O . VAL A 1 89 ? -0.771 -7.805 -10.030 1.00 86.00 89 VAL A O 1
ATOM 724 N N . SER A 1 90 ? 0.358 -9.691 -10.469 1.00 88.56 90 SER A N 1
ATOM 725 C CA . SER A 1 90 ? -0.795 -10.588 -10.320 1.00 88.56 90 SER A CA 1
ATOM 726 C C . SER A 1 90 ? -1.364 -10.581 -8.897 1.00 88.56 90 SER A C 1
ATOM 728 O O . SER A 1 90 ? -2.560 -10.352 -8.723 1.00 88.56 90 SER A O 1
ATOM 730 N N . CYS A 1 91 ? -0.522 -10.731 -7.870 1.00 91.12 91 CYS A N 1
ATOM 731 C CA . CYS A 1 91 ? -0.956 -10.653 -6.469 1.00 91.12 91 CYS A CA 1
ATOM 732 C C . CYS A 1 91 ? -1.559 -9.291 -6.112 1.00 91.12 91 CYS A C 1
ATOM 734 O O . CYS A 1 91 ? -2.513 -9.222 -5.337 1.00 91.12 91 CYS A O 1
ATOM 736 N N . ALA A 1 92 ? -1.019 -8.205 -6.673 1.00 88.44 92 ALA A N 1
ATOM 737 C CA . ALA A 1 92 ? -1.517 -6.855 -6.426 1.00 88.44 92 ALA A CA 1
ATOM 738 C C . ALA A 1 92 ? -2.907 -6.622 -7.045 1.00 88.44 92 ALA A C 1
ATOM 740 O O . ALA A 1 92 ? -3.737 -5.933 -6.452 1.00 88.44 92 ALA A O 1
ATOM 741 N N . ILE A 1 93 ? -3.184 -7.219 -8.208 1.00 89.62 93 ILE A N 1
ATOM 742 C CA . ILE A 1 93 ? -4.517 -7.187 -8.823 1.00 89.62 93 ILE A CA 1
ATOM 743 C C . ILE A 1 93 ? -5.494 -8.046 -8.007 1.00 89.62 93 ILE A C 1
ATOM 745 O O . ILE A 1 93 ? -6.590 -7.585 -7.696 1.00 89.62 93 ILE A O 1
ATOM 749 N N . HIS A 1 94 ? -5.087 -9.250 -7.588 1.00 90.06 94 HIS A N 1
ATOM 750 C CA . HIS A 1 94 ? -5.955 -10.170 -6.842 1.00 90.06 94 HIS A CA 1
ATOM 751 C C . HIS A 1 94 ? -6.370 -9.617 -5.466 1.00 90.06 94 HIS A C 1
ATOM 753 O O . HIS A 1 94 ? -7.534 -9.684 -5.086 1.00 90.06 94 HIS A O 1
ATOM 759 N N . SER A 1 95 ? -5.437 -8.974 -4.756 1.00 86.25 95 SER A N 1
ATOM 760 C CA . SER A 1 95 ? -5.692 -8.294 -3.474 1.00 86.25 95 SER A CA 1
ATOM 761 C C . SER A 1 95 ? -6.327 -6.902 -3.623 1.00 86.25 95 SER A C 1
ATOM 763 O O . SER A 1 95 ? -6.453 -6.174 -2.642 1.00 86.25 95 SER A O 1
ATOM 765 N N . LYS A 1 96 ? -6.719 -6.498 -4.844 1.00 85.19 96 LYS A N 1
ATOM 766 C CA . LYS A 1 96 ? -7.329 -5.190 -5.163 1.00 85.19 96 LYS A CA 1
ATOM 767 C C . LYS A 1 96 ? -6.486 -3.977 -4.738 1.00 85.19 96 LYS A C 1
ATOM 769 O O . LYS A 1 96 ? -7.020 -2.872 -4.606 1.00 85.19 96 LYS A O 1
ATOM 774 N N . VAL A 1 97 ? -5.178 -4.180 -4.580 1.00 84.25 97 VAL A N 1
ATOM 775 C CA . VAL A 1 97 ? -4.166 -3.181 -4.213 1.00 84.25 97 VAL A CA 1
ATOM 776 C C . VAL A 1 97 ? -3.898 -2.225 -5.374 1.00 84.25 97 VAL A C 1
ATOM 778 O O . VAL A 1 97 ? -3.742 -1.021 -5.165 1.00 84.25 97 VAL A O 1
ATOM 781 N N . THR A 1 98 ? -3.844 -2.758 -6.595 1.00 82.50 98 THR A N 1
ATOM 782 C CA . THR A 1 98 ? -3.762 -1.992 -7.845 1.00 82.50 98 THR A CA 1
ATOM 783 C C . THR A 1 98 ? -5.003 -2.259 -8.681 1.00 82.50 98 THR A 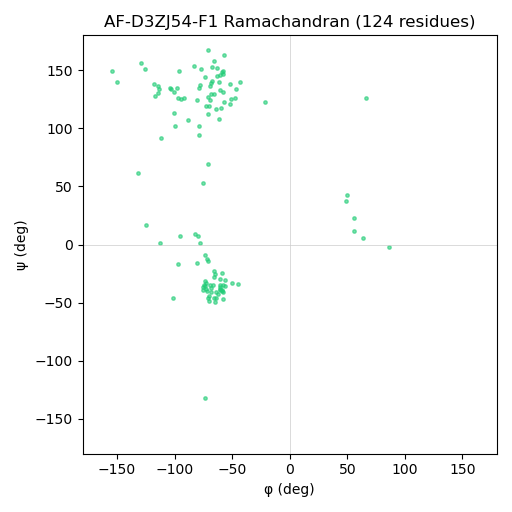C 1
ATOM 785 O O . THR A 1 98 ? -5.326 -3.415 -8.946 1.00 82.50 98 THR A O 1
ATOM 788 N N . ARG A 1 99 ? -5.682 -1.195 -9.112 1.00 83.19 99 ARG A N 1
ATOM 789 C CA . ARG A 1 99 ? -6.897 -1.252 -9.936 1.00 83.19 99 ARG A CA 1
ATOM 790 C C . ARG A 1 99 ? -6.691 -0.401 -11.184 1.00 83.19 99 ARG A C 1
ATOM 792 O O . ARG A 1 99 ? -5.917 0.553 -11.137 1.00 83.19 99 ARG A O 1
ATOM 799 N N . ASN A 1 100 ? -7.353 -0.754 -12.283 1.00 82.00 100 ASN A N 1
ATOM 800 C CA . ASN A 1 100 ? -7.332 0.072 -13.487 1.00 82.00 100 ASN A CA 1
ATOM 801 C C . ASN A 1 100 ? -8.131 1.363 -13.218 1.00 82.00 100 ASN A C 1
ATOM 803 O O . ASN A 1 100 ? -9.316 1.248 -12.899 1.00 82.00 100 ASN A O 1
ATOM 807 N N . PRO A 1 101 ? -7.521 2.559 -13.302 1.00 82.62 101 PRO A N 1
ATOM 808 C CA . PRO A 1 101 ? -8.249 3.815 -13.162 1.00 82.62 101 PRO A CA 1
ATOM 809 C C . PRO A 1 101 ? -9.235 4.018 -14.318 1.00 82.62 101 PRO A C 1
ATOM 811 O O . PRO A 1 101 ? -9.050 3.473 -15.415 1.00 82.62 101 PRO A O 1
ATOM 814 N N . SER A 1 102 ? -10.256 4.846 -14.085 1.00 83.56 102 SER A N 1
ATOM 815 C CA . SER A 1 102 ? -11.150 5.319 -15.144 1.00 83.56 102 SER A CA 1
ATOM 816 C C . SER A 1 102 ? -10.344 6.036 -16.245 1.00 83.56 102 SER A C 1
ATOM 818 O O . SER A 1 102 ? -9.182 6.402 -16.049 1.00 83.56 102 SER A O 1
ATOM 820 N N . ARG A 1 103 ? -10.924 6.229 -17.440 1.00 82.81 103 ARG A N 1
ATOM 821 C CA . ARG A 1 103 ? -10.229 6.911 -18.553 1.00 82.81 103 ARG A CA 1
ATOM 822 C C . ARG A 1 103 ? -9.748 8.315 -18.160 1.00 82.81 103 ARG A C 1
ATOM 824 O O . ARG A 1 103 ? -8.682 8.723 -18.618 1.00 82.81 103 ARG A O 1
ATOM 831 N N . GLU A 1 104 ? -10.522 9.010 -17.337 1.00 82.69 104 GLU A N 1
ATOM 832 C CA . GLU A 1 104 ? -10.300 10.399 -16.925 1.00 82.69 104 GLU A CA 1
ATOM 833 C C . GLU A 1 104 ? -9.163 10.504 -15.893 1.00 82.69 104 GLU A C 1
ATOM 835 O O . GLU A 1 104 ? -8.292 11.368 -16.002 1.00 82.69 104 GLU A O 1
ATOM 840 N N . ASP A 1 105 ? -9.061 9.524 -14.991 1.00 83.06 105 ASP A N 1
ATOM 841 C CA . ASP A 1 105 ? -8.062 9.478 -13.911 1.00 83.06 105 ASP A CA 1
ATOM 842 C C . ASP A 1 105 ? -6.684 8.946 -14.346 1.00 83.06 105 ASP A C 1
ATOM 844 O O . ASP A 1 105 ? -5.810 8.673 -13.521 1.00 83.06 105 ASP A O 1
ATOM 848 N N . ARG A 1 106 ? -6.448 8.762 -15.653 1.00 82.19 106 ARG A N 1
ATOM 849 C CA . ARG A 1 106 ? -5.147 8.287 -16.166 1.00 82.19 106 ARG A CA 1
ATOM 850 C C . ARG A 1 106 ? -4.042 9.336 -16.074 1.00 82.19 106 ARG A C 1
ATOM 852 O O . ARG A 1 106 ? -2.873 9.000 -16.290 1.00 82.19 106 ARG A O 1
ATOM 859 N N . THR A 1 107 ? -4.381 10.597 -15.807 1.00 81.94 107 THR A N 1
ATOM 860 C CA . THR A 1 107 ? -3.381 11.657 -15.677 1.00 81.94 107 THR A CA 1
ATOM 861 C C . THR A 1 107 ? -2.556 11.448 -14.398 1.00 81.94 107 THR A C 1
ATOM 863 O O . THR A 1 107 ? -3.111 11.318 -13.308 1.00 81.94 107 THR A O 1
ATOM 866 N N . PRO A 1 108 ? -1.212 11.370 -14.484 1.00 80.38 108 PRO A N 1
ATOM 867 C CA . PRO A 1 108 ? -0.385 11.268 -13.289 1.00 80.38 108 PRO A CA 1
ATOM 868 C C . PRO A 1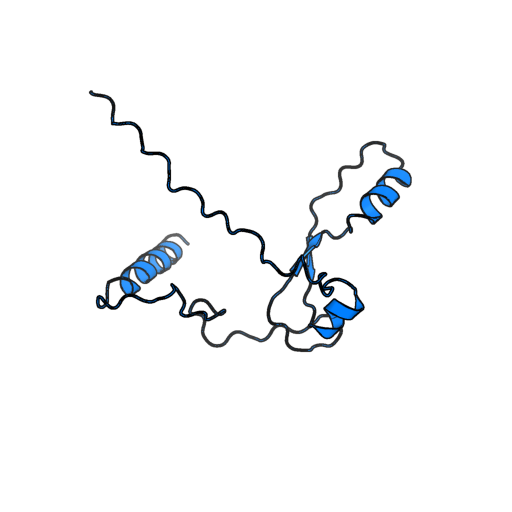 108 ? -0.588 12.493 -12.385 1.00 80.38 108 PRO A C 1
ATOM 870 O O . PRO A 1 108 ? -0.704 13.601 -12.916 1.00 80.38 108 PRO A O 1
ATOM 873 N N . PRO A 1 109 ? -0.530 12.340 -11.047 1.00 79.56 109 PRO A N 1
ATOM 874 C CA . PRO A 1 109 ? -0.639 13.469 -10.131 1.00 79.56 109 PRO A CA 1
ATOM 875 C C . PRO A 1 109 ? 0.358 14.582 -10.494 1.00 79.56 109 PRO A C 1
ATOM 877 O O . PRO A 1 109 ? 1.523 14.276 -10.805 1.00 79.56 109 PRO A O 1
ATOM 880 N N . PRO A 1 110 ? -0.050 15.866 -10.450 1.00 82.56 110 PRO A N 1
ATOM 881 C CA . PRO A 1 110 ? 0.847 16.976 -10.727 1.00 82.56 110 PRO A CA 1
ATOM 882 C C . PRO A 1 110 ? 2.043 16.916 -9.774 1.00 82.56 110 PRO A C 1
ATOM 884 O O . PRO A 1 110 ? 1.916 16.891 -8.551 1.00 82.56 110 PRO A O 1
ATOM 887 N N . ARG A 1 111 ? 3.249 16.857 -10.347 1.00 75.00 111 ARG A N 1
ATOM 888 C CA . ARG A 1 111 ? 4.489 16.890 -9.568 1.00 75.00 111 ARG A CA 1
ATOM 889 C C . ARG A 1 111 ? 4.761 18.331 -9.171 1.00 75.00 111 ARG A C 1
ATOM 891 O O . ARG A 1 111 ? 5.401 19.056 -9.932 1.00 75.00 111 ARG A O 1
ATOM 898 N N . PHE A 1 112 ? 4.321 18.723 -7.981 1.00 77.69 112 PHE A N 1
ATOM 899 C CA . PHE A 1 112 ? 4.797 19.952 -7.362 1.00 77.69 112 PHE A CA 1
ATOM 900 C C . PHE A 1 112 ? 6.305 19.818 -7.142 1.00 77.69 112 PHE A C 1
ATOM 902 O O . PHE A 1 112 ? 6.776 19.028 -6.321 1.00 77.69 112 PHE A O 1
ATOM 909 N N . ARG A 1 113 ? 7.093 20.548 -7.934 1.00 71.38 113 ARG A N 1
ATOM 910 C CA . ARG A 1 113 ? 8.470 20.840 -7.538 1.00 71.38 113 ARG A CA 1
ATOM 911 C C . ARG A 1 113 ? 8.362 21.791 -6.347 1.00 71.38 113 ARG A C 1
ATOM 913 O O . ARG A 1 113 ? 7.543 22.706 -6.432 1.00 71.38 113 ARG A O 1
ATOM 920 N N . PRO A 1 114 ? 9.149 21.617 -5.271 1.00 66.38 114 PRO A N 1
ATOM 921 C CA . PRO A 1 114 ? 9.290 22.689 -4.300 1.00 66.38 114 PRO A CA 1
ATOM 922 C C . PRO A 1 114 ? 9.674 23.933 -5.097 1.00 66.38 114 PRO A C 1
ATOM 924 O O . PRO A 1 114 ? 10.652 23.882 -5.853 1.00 66.38 114 PRO A O 1
ATOM 927 N N . ALA A 1 115 ? 8.869 24.995 -5.012 1.00 65.94 115 ALA A N 1
ATOM 928 C CA . ALA A 1 115 ? 9.290 26.290 -5.516 1.00 65.94 115 ALA A CA 1
ATOM 929 C C . ALA A 1 115 ? 10.665 26.543 -4.894 1.00 65.94 115 ALA A C 1
ATOM 931 O O . ALA A 1 115 ? 10.834 26.353 -3.685 1.00 65.94 115 ALA A O 1
ATOM 932 N N . GLY A 1 116 ? 11.664 26.820 -5.737 1.00 60.03 116 GLY A N 1
ATOM 933 C CA . GLY A 1 116 ? 13.008 27.128 -5.268 1.00 60.03 116 GLY A CA 1
ATOM 934 C C . GLY A 1 116 ? 12.893 28.132 -4.131 1.00 60.03 116 GLY A C 1
ATOM 935 O O . GLY A 1 116 ? 12.074 29.043 -4.220 1.00 60.03 116 GLY A O 1
ATOM 936 N N . THR A 1 117 ? 13.629 27.872 -3.049 1.00 59.03 117 THR A N 1
ATOM 937 C CA . THR A 1 117 ? 13.763 28.731 -1.867 1.00 59.03 117 THR A CA 1
ATOM 938 C C . THR A 1 117 ? 13.407 30.178 -2.181 1.00 59.03 117 THR A C 1
ATOM 940 O O . THR A 1 117 ? 14.038 30.760 -3.069 1.00 59.03 117 THR A O 1
ATOM 943 N N . ALA A 1 118 ? 12.433 30.745 -1.462 1.00 65.19 118 ALA A N 1
ATOM 944 C CA . ALA A 1 118 ? 12.202 32.184 -1.481 1.00 65.19 118 ALA A CA 1
ATOM 945 C C . ALA A 1 118 ? 13.563 32.908 -1.410 1.00 65.19 118 ALA A C 1
ATOM 947 O O . ALA A 1 118 ? 14.451 32.419 -0.693 1.00 65.19 118 ALA A O 1
ATOM 948 N N . PRO A 1 119 ? 13.770 34.003 -2.168 1.00 65.88 119 PRO A N 1
ATOM 949 C CA . PRO A 1 119 ? 15.014 34.757 -2.108 1.00 65.88 119 PRO A CA 1
ATOM 950 C C . PRO A 1 119 ? 15.369 35.007 -0.646 1.00 65.88 119 PRO A C 1
ATOM 952 O O . PRO A 1 119 ? 14.529 35.465 0.132 1.00 65.88 119 PRO A O 1
ATOM 955 N N . ARG A 1 120 ? 16.587 34.631 -0.244 1.00 67.12 120 ARG A N 1
ATOM 956 C CA . ARG A 1 120 ? 17.051 34.919 1.113 1.00 67.12 120 ARG A CA 1
ATOM 957 C C . ARG A 1 120 ? 17.031 36.443 1.271 1.00 67.12 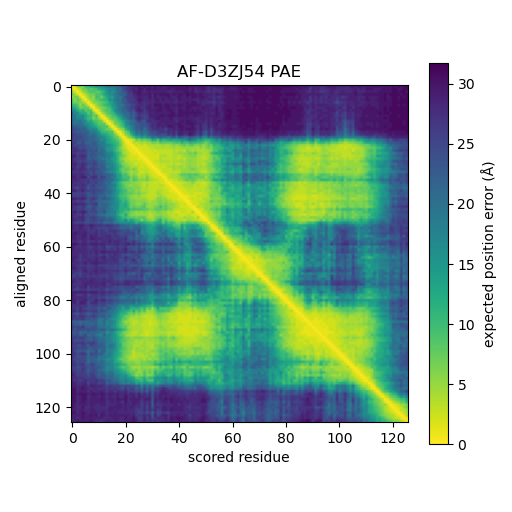120 ARG A C 1
ATOM 959 O O . ARG A 1 120 ? 17.510 37.119 0.358 1.00 67.12 120 ARG A O 1
ATOM 966 N N . PRO A 1 121 ? 16.481 36.988 2.367 1.00 73.19 121 PRO A N 1
ATOM 967 C CA . PRO A 1 121 ? 16.556 38.421 2.598 1.00 73.19 121 PRO A CA 1
ATOM 968 C C . PRO A 1 121 ? 18.030 38.859 2.639 1.00 73.19 121 PRO A C 1
ATOM 970 O O . PRO A 1 121 ? 18.885 38.065 3.055 1.00 73.19 121 PRO A O 1
ATOM 973 N N . PRO A 1 122 ? 18.343 40.084 2.180 1.00 76.69 122 PRO A N 1
ATOM 974 C CA . PRO A 1 122 ? 19.711 40.588 2.169 1.00 76.69 122 PRO A CA 1
ATOM 975 C C . PRO A 1 122 ? 20.302 40.602 3.590 1.00 76.69 122 PRO A C 1
ATOM 977 O O . PRO A 1 122 ? 19.558 40.766 4.564 1.00 76.69 122 PRO A O 1
ATOM 980 N N . PRO A 1 123 ? 21.627 40.402 3.733 1.00 71.94 123 PRO A N 1
ATOM 981 C CA . PRO A 1 123 ? 22.280 40.418 5.035 1.00 71.94 123 PRO A CA 1
ATOM 982 C C . PRO A 1 123 ? 22.115 41.788 5.704 1.00 71.94 123 PRO A C 1
ATOM 984 O O . PRO A 1 123 ? 22.193 42.826 5.046 1.00 71.94 123 PRO A O 1
ATOM 987 N N . LYS A 1 124 ? 21.876 41.781 7.020 1.00 71.88 124 LYS A N 1
ATOM 988 C CA . LYS A 1 124 ? 21.819 43.007 7.823 1.00 71.88 124 LYS A CA 1
ATOM 989 C C . LYS A 1 124 ? 23.224 43.629 7.905 1.00 71.88 124 LYS A C 1
ATOM 991 O O . LYS A 1 124 ? 24.181 42.868 8.066 1.00 71.88 124 LYS A O 1
ATOM 996 N N . PRO A 1 125 ? 23.353 44.964 7.802 1.00 67.62 125 PRO A N 1
ATOM 997 C CA . PRO A 1 125 ? 24.606 45.658 8.088 1.00 67.62 125 PRO A CA 1
ATOM 998 C C . PRO A 1 125 ? 25.069 45.383 9.526 1.00 67.62 125 PRO A C 1
ATOM 1000 O O . PRO A 1 125 ? 24.228 45.138 10.394 1.00 67.62 125 PRO A O 1
ATOM 1003 N N . MET A 1 126 ? 26.391 45.386 9.724 1.00 69.38 126 MET A N 1
ATOM 1004 C CA . MET A 1 126 ? 27.058 45.213 11.024 1.00 69.38 126 MET A CA 1
ATOM 1005 C C . MET A 1 126 ? 26.622 46.256 12.050 1.00 69.38 126 MET A C 1
ATOM 1007 O O . MET A 1 126 ? 26.422 47.423 11.643 1.00 69.38 126 MET A O 1
#

Secondary structure (DSSP, 8-state):
-HHHHHHHHHHHHHTTSS-----SSTTTT-TTTT--S-PPEEPTTT--EES--EEEESS-TTHHHHHHHH-SSTT------EEEE---HHHHHHTTSS-PPPSGGGSPPP--PPPP--PPPPPPP-

Solvent-accessible surface area (backbone atoms only — not comparable to full-atom values): 8573 Å² total; per-residue (Å²): 109,68,70,60,53,49,51,56,53,55,54,58,53,62,76,67,76,72,73,98,68,87,67,98,44,101,53,75,86,47,88,60,72,87,56,78,95,71,85,80,44,52,13,81,84,78,60,40,75,29,96,62,75,48,80,41,58,75,69,53,82,74,54,54,55,56,50,51,73,71,39,94,48,96,78,73,80,78,73,94,49,68,42,83,42,39,51,26,74,67,57,26,45,75,70,63,74,50,74,87,67,58,88,82,63,66,65,75,80,84,79,80,65,80,74,73,75,73,80,74,77,80,84,79,82,134

Foldseek 3Di:
DVVVVVVVVVVVVVVVPPDPDDDPDPQVPDPCNPDDDDDFDAAPPPGDGADDKDKDFPDDPVCVVVCCVPDPDVDDDDPRHIDTGGDDPVRCVVVVVDDDDDPVPPDDPDDDDPPPPDPDPDDDDD

Radius of gyration: 22.94 Å; Cα contacts (8 Å, |Δi|>4): 72; chains: 1; bounding box: 51×62×46 Å

Sequence (126 aa):
MLYFLEYTFKNKEFWSLGSNMTKKRKNNSRAKKGLGHVQPIRCTNCAQCVPKFIIRNIIEAAAVRDISEASVFDAYVLPKLFVKLHYCVSCAIHSKVTRNPSREDRTPPPRFRPAGTAPRPPPKPM

Nearest PDB structures (foldseek):
  8rg0-assembly1_Q  TM=4.633E-01  e=1.200E-10  Homo sapiens
  8oo0-assembly1_Sa  TM=4.132E-01  e=6.092E-09  Thermochaetoides thermophila
  9axv-assembly1_Ag  TM=4.503E-01  e=2.816E-08  Schizosaccharomyces pombe
  7qiz-assembly1_DA  TM=4.500E-01  e=7.644E-08  Solanum lycopersicum
  7qep-assembly1_D6  TM=4.344E-01  e=6.610E-06  Encephalitozoon cuniculi GB-M1